Protein AF-C5IH64-F1 (afdb_monomer)

Sequence (54 aa):
TSFLEFCFKQSKSEAEMLLIENLGTYDPDHEFIDKFLNYRDFLPANVFDMAFQG

Radius of gyration: 10.97 Å; Cα contacts (8 Å, |Δi|>4): 25; chains: 1; bounding box: 21×17×28 Å

Mean predicted aligned error: 4.66 Å

Secondary structure (DSSP, 8-state):
--HHHHHHHS-HHHHHHHHHHHHTTT-TT-HHHHHHHHHHHHS-HHHHHHHS--

Organism: NCBI:txid227723

Solvent-accessible surface area (backbone atoms only — not comparable to full-atom values): 3358 Å² total; per-residue (Å²): 135,53,73,67,63,53,36,70,73,47,54,73,69,56,24,49,54,55,44,45,76,76,39,31,90,82,34,78,82,36,61,62,58,53,50,58,65,51,44,66,80,72,52,63,76,68,59,53,60,60,73,67,67,123

Structure (mmCIF, N/CA/C/O backbone):
data_AF-C5IH64-F1
#
_entry.id   AF-C5IH64-F1
#
loop_
_atom_site.group_PDB
_atom_site.id
_atom_site.type_symbol
_atom_site.label_atom_id
_atom_site.label_alt_id
_atom_site.label_comp_id
_atom_site.label_asym_id
_atom_site.label_entity_id
_atom_site.label_seq_id
_atom_site.pdbx_PDB_ins_code
_atom_site.Cartn_x
_atom_site.Cartn_y
_atom_site.Cartn_z
_atom_site.occupancy
_atom_site.B_iso_or_equiv
_atom_site.auth_seq_id
_atom_site.auth_comp_id
_atom_site.auth_asym_id
_atom_site.auth_atom_id
_atom_site.pdbx_PDB_model_num
ATOM 1 N N . THR A 1 1 ? 10.464 3.578 12.611 1.00 65.94 1 THR A N 1
ATOM 2 C CA . THR A 1 1 ? 9.209 3.459 11.847 1.00 65.94 1 THR A CA 1
ATOM 3 C C . THR A 1 1 ? 9.548 3.166 10.407 1.00 65.94 1 THR A C 1
ATOM 5 O O . THR A 1 1 ? 10.278 3.945 9.802 1.00 65.94 1 THR A O 1
ATOM 8 N N . SER A 1 2 ? 9.106 2.021 9.892 1.00 87.31 2 SER A N 1
ATOM 9 C CA . SER A 1 2 ? 9.351 1.603 8.501 1.00 87.31 2 SER A CA 1
ATOM 10 C C . SER A 1 2 ? 8.555 2.472 7.513 1.00 87.31 2 SER A C 1
ATOM 12 O O . SER A 1 2 ? 7.490 2.979 7.864 1.00 87.31 2 SER A O 1
ATOM 14 N N . PHE A 1 3 ? 9.029 2.624 6.269 1.00 89.69 3 PHE A N 1
ATOM 15 C CA . PHE A 1 3 ? 8.269 3.294 5.201 1.00 89.69 3 PHE A CA 1
ATOM 16 C C . PHE A 1 3 ? 6.897 2.637 4.978 1.00 89.69 3 PHE A C 1
ATOM 18 O O . PHE A 1 3 ? 5.892 3.330 4.834 1.00 89.69 3 PHE A O 1
ATOM 25 N N . LEU A 1 4 ? 6.834 1.304 5.038 1.00 89.94 4 LEU A N 1
ATOM 26 C CA . LEU A 1 4 ? 5.575 0.567 4.906 1.00 89.94 4 LEU A CA 1
ATOM 27 C C . LEU A 1 4 ? 4.633 0.846 6.084 1.00 89.94 4 LEU A C 1
ATOM 29 O O . LEU A 1 4 ? 3.440 1.055 5.891 1.00 89.94 4 LEU A O 1
ATOM 33 N N . GLU A 1 5 ? 5.174 0.932 7.300 1.00 86.88 5 GLU A N 1
ATOM 34 C CA . GLU A 1 5 ? 4.404 1.288 8.497 1.00 86.88 5 GLU A CA 1
ATOM 35 C C . GLU A 1 5 ? 3.860 2.727 8.413 1.00 86.88 5 GLU A C 1
ATOM 37 O O . GLU A 1 5 ? 2.749 3.011 8.859 1.00 86.88 5 GLU A O 1
ATOM 42 N N . PHE A 1 6 ? 4.624 3.643 7.807 1.00 89.75 6 PHE A N 1
ATOM 43 C CA . PHE A 1 6 ? 4.170 5.001 7.52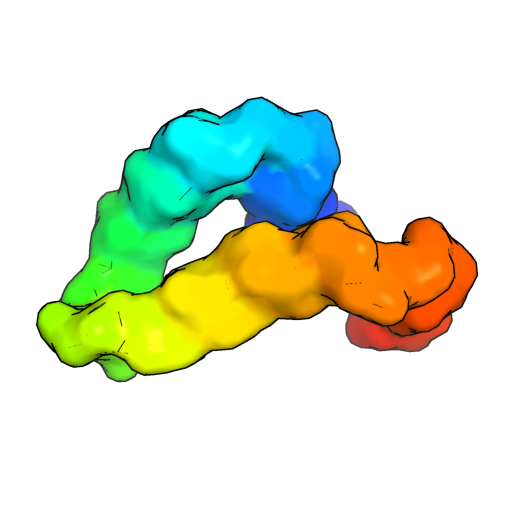3 1.00 89.75 6 PHE A CA 1
ATOM 44 C C . PHE A 1 6 ? 3.034 5.021 6.491 1.00 89.75 6 PHE A C 1
ATOM 46 O O . PHE A 1 6 ? 1.995 5.620 6.767 1.00 89.75 6 PHE A O 1
ATOM 53 N N . CYS A 1 7 ? 3.187 4.333 5.353 1.00 92.31 7 CYS A N 1
ATOM 54 C CA . CYS A 1 7 ? 2.149 4.253 4.316 1.00 92.31 7 CYS A CA 1
ATOM 55 C C . CYS A 1 7 ? 0.849 3.661 4.870 1.00 92.31 7 CYS A C 1
ATOM 57 O O . CYS A 1 7 ? -0.240 4.146 4.576 1.00 92.31 7 CYS A O 1
ATOM 59 N N . PHE A 1 8 ? 0.952 2.662 5.747 1.00 86.12 8 PHE A N 1
ATOM 60 C CA . PHE A 1 8 ? -0.208 2.029 6.367 1.00 86.12 8 PHE A CA 1
ATOM 61 C C . PHE A 1 8 ? -1.052 2.987 7.222 1.00 86.12 8 PHE A C 1
ATOM 63 O O . PHE A 1 8 ? -2.264 2.811 7.337 1.00 86.12 8 PHE A O 1
ATOM 70 N N . LYS A 1 9 ? -0.434 4.013 7.819 1.00 87.00 9 LYS A N 1
ATOM 71 C CA . LYS A 1 9 ? -1.125 5.010 8.652 1.00 87.00 9 LYS A CA 1
ATOM 72 C C . LYS A 1 9 ? -1.859 6.082 7.830 1.00 87.00 9 LYS A C 1
ATOM 74 O O . LYS A 1 9 ? -2.715 6.760 8.391 1.00 87.00 9 LYS A O 1
ATOM 79 N N . GLN A 1 10 ? -1.572 6.214 6.532 1.00 90.94 10 GLN A N 1
ATOM 80 C CA . GLN A 1 10 ? -2.205 7.202 5.641 1.00 90.94 10 GLN A CA 1
ATOM 81 C C . GLN A 1 10 ? -3.592 6.764 5.165 1.00 90.94 10 GLN A C 1
ATOM 83 O O . GLN A 1 10 ? -4.051 5.680 5.510 1.00 90.94 10 GLN A O 1
ATOM 88 N N . SER A 1 11 ? -4.296 7.565 4.363 1.00 92.75 11 SER A N 1
ATOM 89 C CA . SER A 1 11 ? -5.490 7.079 3.646 1.00 92.75 11 SER A CA 1
ATOM 90 C C . SER A 1 11 ? -5.114 6.046 2.565 1.00 92.75 11 SER A C 1
ATOM 92 O O . SER A 1 11 ? -3.956 5.981 2.163 1.00 92.75 11 SER A O 1
ATOM 94 N N . LYS A 1 12 ? -6.057 5.216 2.081 1.00 91.81 12 LYS A N 1
ATOM 95 C CA . LYS A 1 12 ? -5.759 4.204 1.037 1.00 91.81 12 LYS A CA 1
ATOM 96 C C . LYS A 1 12 ? -5.173 4.846 -0.229 1.00 91.81 12 LYS A C 1
ATOM 98 O O . LYS A 1 12 ? -4.153 4.382 -0.713 1.00 91.81 12 LYS A O 1
ATOM 103 N N . SER A 1 13 ? -5.774 5.943 -0.691 1.00 94.94 13 SER A N 1
ATOM 104 C CA . SER A 1 13 ? -5.318 6.680 -1.878 1.00 94.94 13 SER A CA 1
ATOM 105 C C . SER A 1 13 ? -3.945 7.330 -1.679 1.00 94.94 13 SER A C 1
ATOM 107 O O . SER A 1 13 ? -3.114 7.319 -2.580 1.00 94.94 13 SER A O 1
ATOM 109 N N . GLU A 1 14 ? -3.677 7.865 -0.490 1.00 96.56 14 GLU A N 1
ATOM 110 C CA . GLU A 1 14 ? -2.382 8.479 -0.184 1.00 96.56 14 GLU A CA 1
ATOM 111 C C . GLU A 1 14 ? -1.275 7.430 -0.038 1.00 96.56 14 GLU A C 1
ATOM 113 O O . GLU A 1 14 ? -0.175 7.612 -0.552 1.00 96.56 14 GLU A O 1
ATOM 118 N N . ALA A 1 15 ? -1.580 6.292 0.590 1.00 95.19 15 ALA A N 1
ATOM 119 C CA . ALA A 1 15 ? -0.678 5.151 0.651 1.00 95.19 15 ALA A CA 1
ATOM 120 C C . ALA A 1 15 ? -0.353 4.619 -0.752 1.00 95.19 15 ALA A C 1
ATOM 122 O O . ALA A 1 15 ? 0.808 4.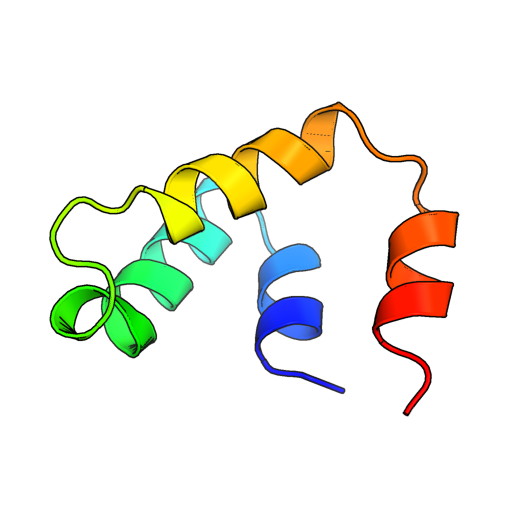367 -1.047 1.00 95.19 15 ALA A O 1
ATOM 123 N N . GLU A 1 16 ? -1.357 4.484 -1.619 1.00 95.94 16 GLU A N 1
ATOM 124 C CA . GLU A 1 16 ? -1.191 4.056 -3.010 1.00 95.94 16 GLU A CA 1
ATOM 125 C C . GLU A 1 16 ? -0.249 4.982 -3.784 1.00 95.94 16 GLU A C 1
ATOM 127 O O . GLU A 1 16 ? 0.733 4.513 -4.354 1.00 95.94 16 GLU A O 1
ATOM 132 N N . MET A 1 17 ? -0.483 6.297 -3.727 1.00 97.56 17 MET A N 1
ATOM 133 C CA . MET A 1 17 ? 0.385 7.289 -4.365 1.00 97.56 17 MET A CA 1
ATOM 134 C C . MET A 1 17 ? 1.836 7.167 -3.878 1.00 97.56 17 MET A C 1
ATOM 136 O O . MET A 1 17 ? 2.750 7.036 -4.690 1.00 97.56 17 MET A O 1
ATOM 140 N N . LEU A 1 18 ? 2.048 7.141 -2.558 1.00 97.31 18 LEU A N 1
ATOM 141 C CA . LEU A 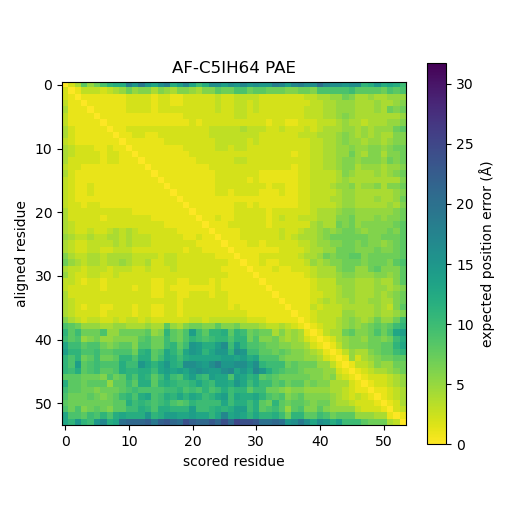1 18 ? 3.384 7.036 -1.963 1.00 97.31 18 LEU A CA 1
ATOM 142 C C . LEU A 1 18 ? 4.092 5.730 -2.351 1.00 97.31 18 LEU A C 1
ATOM 144 O O . LEU A 1 18 ? 5.295 5.729 -2.621 1.00 97.31 18 LEU A O 1
ATOM 148 N N . LEU A 1 19 ? 3.364 4.613 -2.378 1.00 96.12 19 LEU A N 1
ATOM 149 C CA . LEU A 1 19 ? 3.907 3.310 -2.751 1.00 96.12 19 LEU A CA 1
ATOM 150 C C . LEU A 1 19 ? 4.293 3.269 -4.231 1.00 96.12 19 LEU A C 1
ATOM 152 O O . LEU A 1 19 ? 5.388 2.809 -4.537 1.00 96.12 19 LEU A O 1
ATOM 156 N N . ILE A 1 20 ? 3.463 3.795 -5.135 1.00 96.75 20 ILE A N 1
ATOM 157 C CA . ILE A 1 20 ? 3.773 3.859 -6.573 1.00 96.75 20 ILE A CA 1
ATOM 158 C C . ILE A 1 20 ? 5.012 4.729 -6.817 1.00 96.75 20 ILE A C 1
ATOM 160 O O . ILE A 1 20 ? 5.913 4.326 -7.550 1.00 96.75 20 ILE A O 1
ATOM 164 N N . GLU A 1 21 ? 5.111 5.890 -6.165 1.00 97.31 21 GLU A N 1
ATOM 165 C CA . GLU A 1 21 ? 6.252 6.801 -6.331 1.00 97.31 21 GLU A CA 1
ATOM 166 C C . GLU A 1 21 ? 7.591 6.185 -5.903 1.00 97.31 21 GLU A C 1
ATOM 168 O O . GLU A 1 21 ? 8.623 6.460 -6.515 1.00 97.31 21 GLU A O 1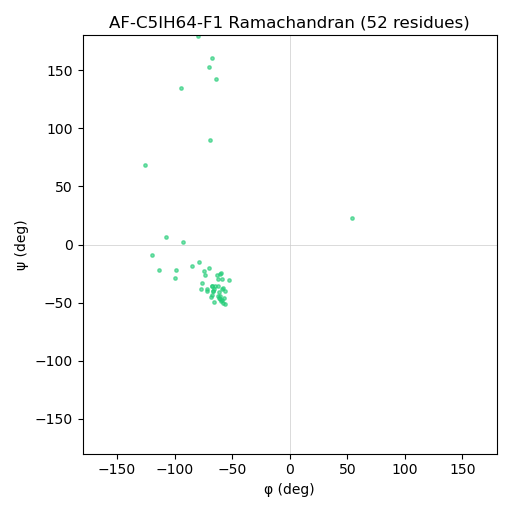
ATOM 173 N N . ASN A 1 22 ? 7.589 5.352 -4.859 1.00 96.06 22 ASN A N 1
ATOM 174 C CA . ASN A 1 22 ? 8.819 4.806 -4.280 1.00 96.06 22 ASN A CA 1
ATOM 175 C C . ASN A 1 22 ? 9.130 3.379 -4.752 1.00 96.06 22 ASN A C 1
ATOM 177 O O . ASN A 1 22 ? 10.298 2.989 -4.793 1.00 96.06 22 ASN A O 1
ATOM 181 N N . LEU A 1 23 ? 8.103 2.593 -5.086 1.00 95.75 23 LEU A N 1
ATOM 182 C CA . LEU A 1 23 ? 8.213 1.168 -5.405 1.00 95.75 23 LEU A CA 1
ATOM 183 C C . LEU A 1 23 ? 7.746 0.817 -6.818 1.00 95.75 23 LEU A C 1
ATOM 185 O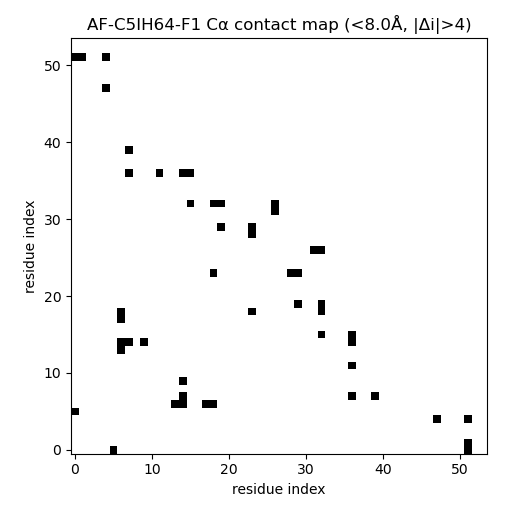 O . LEU A 1 23 ? 8.011 -0.299 -7.248 1.00 95.75 23 LEU A O 1
ATOM 189 N N . GLY A 1 24 ? 7.120 1.727 -7.571 1.00 94.19 24 GLY A N 1
ATOM 190 C CA . GLY A 1 24 ? 6.546 1.409 -8.885 1.00 94.19 24 GLY A CA 1
ATOM 191 C C . GLY A 1 24 ? 7.565 0.901 -9.912 1.00 94.19 24 GLY A C 1
ATOM 192 O O . GLY A 1 24 ? 7.220 0.134 -10.802 1.00 94.19 24 GLY A O 1
ATOM 193 N N . THR A 1 25 ? 8.849 1.247 -9.774 1.00 95.81 25 THR A N 1
ATOM 194 C CA . THR A 1 25 ? 9.916 0.676 -10.619 1.00 95.81 25 THR A CA 1
ATOM 195 C C . THR A 1 25 ? 10.283 -0.766 -10.250 1.00 95.81 25 THR A C 1
ATOM 197 O O . THR A 1 25 ? 10.821 -1.486 -11.089 1.00 95.81 25 THR A O 1
ATOM 200 N N . TYR A 1 26 ? 10.009 -1.184 -9.013 1.00 95.25 26 TYR A N 1
ATOM 201 C CA . TYR A 1 26 ? 10.281 -2.522 -8.476 1.00 95.25 26 TYR A CA 1
ATOM 202 C C . TYR A 1 26 ? 9.048 -3.430 -8.487 1.00 95.25 26 TYR A C 1
ATOM 204 O O . TYR A 1 26 ? 9.198 -4.649 -8.476 1.00 95.25 26 TYR A O 1
ATOM 212 N N . ASP A 1 27 ? 7.854 -2.842 -8.532 1.00 96.00 27 ASP A N 1
ATOM 213 C CA . ASP A 1 27 ? 6.567 -3.520 -8.660 1.00 96.00 27 ASP A CA 1
ATOM 214 C C . ASP A 1 27 ? 5.794 -2.953 -9.863 1.00 96.00 27 ASP A C 1
ATOM 216 O O . ASP A 1 27 ? 4.801 -2.260 -9.672 1.00 96.00 27 ASP A O 1
ATOM 220 N N . PRO A 1 28 ? 6.245 -3.180 -11.113 1.00 94.38 28 PRO A N 1
ATOM 221 C CA . PRO A 1 28 ? 5.671 -2.516 -12.290 1.00 94.38 28 PRO A CA 1
ATOM 222 C C . PRO A 1 28 ? 4.201 -2.864 -12.542 1.00 94.38 28 PRO A C 1
ATOM 224 O O . PRO A 1 28 ? 3.477 -2.075 -13.144 1.00 94.38 28 PRO A O 1
ATOM 227 N N . ASP A 1 29 ? 3.776 -4.040 -12.077 1.00 96.25 29 ASP A N 1
ATOM 228 C CA . ASP A 1 29 ? 2.401 -4.534 -12.186 1.00 96.25 29 ASP A CA 1
ATOM 229 C C . ASP A 1 29 ? 1.550 -4.178 -10.954 1.00 96.25 29 ASP A C 1
ATOM 231 O O . ASP A 1 29 ? 0.387 -4.568 -10.877 1.00 96.25 29 ASP A O 1
ATOM 235 N N . HIS A 1 30 ? 2.128 -3.451 -9.989 1.00 95.12 30 HIS A N 1
ATOM 236 C CA . HIS A 1 30 ? 1.515 -3.069 -8.715 1.00 95.12 30 HIS A CA 1
ATOM 237 C C . HIS A 1 30 ? 0.962 -4.259 -7.899 1.00 95.12 30 HIS A C 1
ATOM 239 O O . HIS A 1 30 ? 0.101 -4.081 -7.038 1.00 95.12 30 HIS A O 1
ATOM 245 N N . GLU A 1 31 ? 1.451 -5.484 -8.124 1.00 95.81 31 GLU A N 1
ATOM 246 C CA . GLU A 1 31 ? 0.922 -6.685 -7.472 1.00 95.81 31 GLU A CA 1
ATOM 247 C C . GLU A 1 31 ? 1.193 -6.660 -5.961 1.00 95.81 31 GLU A C 1
ATOM 249 O O . GLU A 1 31 ? 0.341 -7.043 -5.151 1.00 95.81 31 GLU A O 1
ATOM 254 N N . PHE A 1 32 ? 2.381 -6.202 -5.560 1.00 93.31 32 PHE A N 1
ATOM 255 C CA . PHE A 1 32 ? 2.705 -6.006 -4.151 1.00 93.31 32 PHE A CA 1
ATOM 256 C C . PHE A 1 32 ? 1.898 -4.851 -3.558 1.00 93.31 32 PHE A C 1
ATOM 258 O O . PHE A 1 32 ? 1.347 -5.006 -2.465 1.00 93.31 32 PHE A O 1
ATOM 265 N N . ILE A 1 33 ? 1.812 -3.722 -4.262 1.00 94.94 33 ILE A N 1
ATOM 266 C CA . ILE A 1 33 ? 1.096 -2.523 -3.810 1.00 94.94 33 ILE A CA 1
ATOM 267 C C . ILE A 1 33 ? -0.383 -2.848 -3.569 1.00 94.94 33 ILE A C 1
ATOM 269 O O . ILE A 1 33 ? -0.898 -2.590 -2.478 1.00 94.94 33 ILE A O 1
ATOM 273 N N . ASP A 1 34 ? -1.041 -3.511 -4.516 1.00 94.00 34 ASP A N 1
ATOM 274 C CA . ASP A 1 34 ? -2.439 -3.923 -4.406 1.00 94.00 34 ASP A CA 1
ATOM 275 C C . ASP A 1 34 ? -2.657 -4.878 -3.234 1.00 94.00 34 ASP A C 1
ATOM 277 O O . ASP A 1 34 ? -3.586 -4.710 -2.438 1.00 94.00 34 ASP A O 1
ATOM 281 N N . LYS A 1 35 ? -1.783 -5.880 -3.083 1.00 91.69 35 LYS A N 1
ATOM 282 C CA . LYS A 1 35 ? -1.844 -6.811 -1.950 1.00 91.69 35 LYS A CA 1
ATOM 283 C C . LYS A 1 35 ? -1.679 -6.073 -0.627 1.00 91.69 35 LYS A C 1
ATOM 285 O O . LYS A 1 35 ? -2.480 -6.282 0.280 1.00 91.69 35 LYS A O 1
ATOM 290 N N . PHE A 1 36 ? -0.691 -5.190 -0.518 1.00 90.81 36 PHE A N 1
ATOM 291 C CA . PHE A 1 36 ? -0.436 -4.395 0.681 1.00 90.81 36 PHE A CA 1
ATOM 292 C C . PHE A 1 36 ? -1.646 -3.534 1.064 1.00 90.81 36 PHE A C 1
ATOM 294 O O . PHE A 1 36 ? -2.086 -3.560 2.216 1.00 90.81 36 PHE A O 1
ATOM 301 N N . LEU A 1 37 ? -2.223 -2.817 0.097 1.00 91.06 37 LEU A N 1
ATOM 302 C CA . LEU A 1 37 ? -3.381 -1.952 0.318 1.00 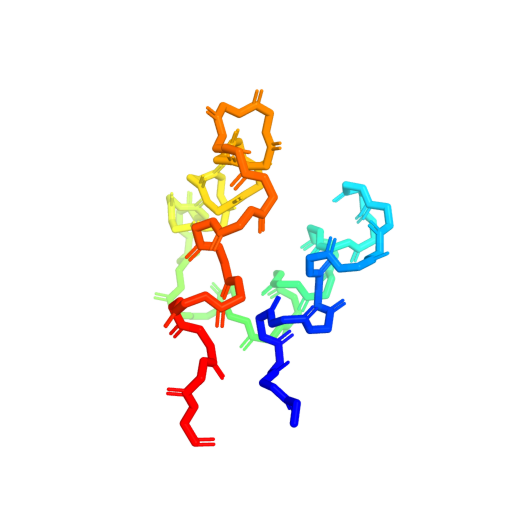91.06 37 LEU A CA 1
ATOM 303 C C . LEU A 1 37 ? -4.643 -2.745 0.671 1.00 91.06 37 LEU A C 1
ATOM 305 O O . LEU A 1 37 ? -5.436 -2.282 1.488 1.00 91.06 37 LEU A O 1
ATOM 309 N N . ASN A 1 38 ? -4.831 -3.932 0.090 1.00 88.75 38 ASN A N 1
ATOM 310 C CA . ASN A 1 38 ? -5.973 -4.795 0.391 1.00 88.75 38 ASN A CA 1
ATOM 311 C C . ASN A 1 38 ? -5.825 -5.518 1.732 1.00 88.75 38 ASN A C 1
ATOM 313 O O . ASN A 1 38 ? -6.814 -5.696 2.436 1.00 88.75 38 ASN A O 1
ATOM 317 N N . TYR A 1 39 ? -4.610 -5.886 2.148 1.00 83.00 39 TYR A N 1
ATOM 318 C CA . TYR A 1 39 ? -4.387 -6.514 3.455 1.00 83.00 39 TYR A CA 1
ATOM 319 C C . TYR A 1 39 ? -4.835 -5.644 4.627 1.00 83.00 39 TYR A 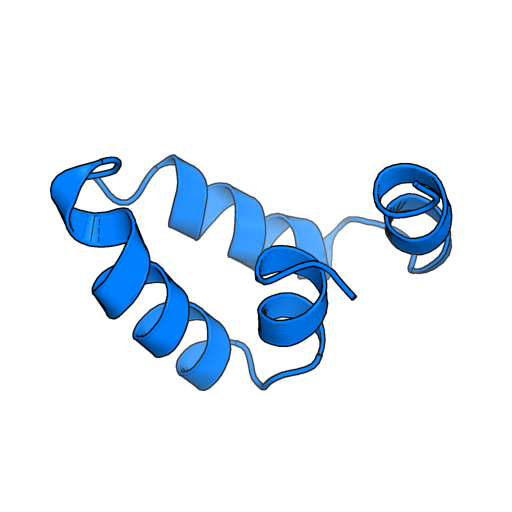C 1
ATOM 321 O O . TYR A 1 39 ? -5.196 -6.174 5.677 1.00 83.00 39 TYR A O 1
ATOM 329 N N . ARG A 1 40 ? -4.880 -4.324 4.438 1.00 72.88 40 ARG A N 1
ATOM 330 C CA . ARG A 1 40 ? -5.412 -3.380 5.420 1.00 72.88 40 ARG A CA 1
ATOM 331 C C . ARG A 1 40 ? -6.876 -3.634 5.787 1.00 72.88 40 ARG A C 1
ATOM 333 O O . ARG A 1 40 ? -7.260 -3.362 6.919 1.00 72.88 40 ARG A O 1
ATOM 340 N N . ASP A 1 41 ? -7.653 -4.183 4.860 1.00 71.50 41 ASP A N 1
ATOM 341 C CA . ASP A 1 41 ? -9.073 -4.472 5.059 1.00 71.50 41 ASP A CA 1
ATOM 342 C C . ASP A 1 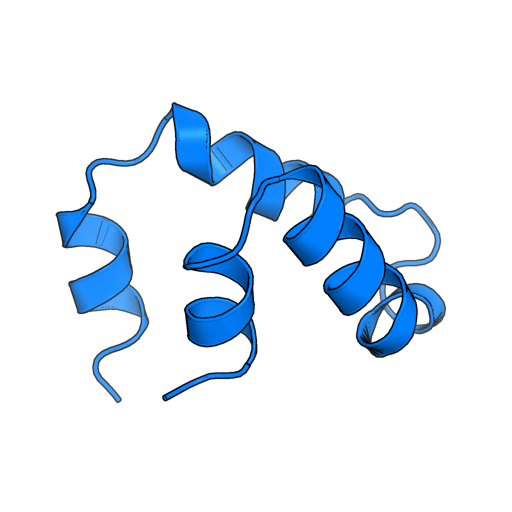41 ? -9.297 -5.843 5.736 1.00 71.50 41 ASP A C 1
ATOM 344 O O . ASP A 1 41 ? -10.360 -6.087 6.307 1.00 71.50 41 ASP A O 1
ATOM 348 N N . PHE A 1 42 ? -8.296 -6.735 5.711 1.00 70.38 42 PHE A N 1
ATOM 349 C CA . PHE A 1 42 ? -8.423 -8.126 6.172 1.00 70.38 42 PHE A CA 1
ATOM 350 C C . PHE A 1 42 ? -7.606 -8.473 7.417 1.00 70.38 42 PHE A C 1
ATOM 352 O O . PHE A 1 42 ? -7.920 -9.455 8.093 1.00 70.38 42 PHE A O 1
ATOM 359 N N . LEU A 1 43 ? -6.551 -7.718 7.727 1.00 70.50 43 LEU A N 1
ATOM 360 C CA . LEU A 1 43 ? -5.674 -8.040 8.846 1.00 70.50 43 LEU A CA 1
ATOM 361 C C . LEU A 1 43 ? -6.084 -7.292 10.121 1.00 70.50 43 LEU A C 1
ATOM 363 O O . LEU A 1 43 ? -6.307 -6.080 10.090 1.00 70.50 43 LEU A O 1
ATOM 367 N N . PRO A 1 44 ? -6.136 -7.984 11.274 1.00 70.38 44 PRO A N 1
ATOM 368 C CA . PRO A 1 44 ? -6.297 -7.313 12.549 1.00 70.38 44 PRO A CA 1
ATOM 369 C C . PRO A 1 44 ? -5.086 -6.412 12.825 1.00 70.38 44 PRO A C 1
ATOM 371 O O . PRO A 1 44 ? -3.945 -6.774 12.535 1.00 70.38 44 PRO A O 1
ATOM 374 N N . ALA A 1 45 ? -5.336 -5.242 13.420 1.00 68.31 45 ALA A N 1
ATOM 375 C CA . ALA A 1 45 ? -4.327 -4.197 13.627 1.00 68.31 45 ALA A CA 1
ATOM 376 C C . ALA A 1 45 ? -3.050 -4.692 14.341 1.00 68.31 45 ALA A C 1
ATOM 378 O O . ALA A 1 45 ? -1.956 -4.221 14.043 1.00 68.31 45 ALA A O 1
ATOM 379 N N . ASN A 1 46 ? -3.172 -5.698 15.213 1.00 71.00 46 ASN A N 1
ATOM 380 C CA . ASN A 1 46 ? -2.054 -6.264 15.970 1.00 71.00 46 ASN A CA 1
ATOM 381 C C . ASN A 1 46 ? -1.045 -7.064 15.123 1.00 71.00 46 ASN A C 1
ATOM 383 O O . ASN A 1 46 ? 0.082 -7.266 15.565 1.00 71.00 46 ASN A O 1
ATOM 387 N N . VAL A 1 47 ? -1.421 -7.537 13.928 1.00 75.81 47 VAL A N 1
ATOM 388 C CA . VAL A 1 47 ? -0.522 -8.307 13.048 1.00 75.81 47 VAL A CA 1
ATOM 389 C C . VAL A 1 47 ? 0.607 -7.427 12.522 1.00 75.81 47 VAL A C 1
ATOM 391 O O . VAL A 1 47 ? 1.745 -7.877 12.417 1.00 75.81 47 VAL A O 1
ATOM 394 N N . PHE A 1 48 ? 0.319 -6.158 12.245 1.00 71.06 48 PHE A N 1
ATOM 395 C CA . PHE A 1 48 ? 1.313 -5.224 11.729 1.00 71.06 48 PHE A CA 1
ATOM 396 C C . PHE A 1 48 ? 2.267 -4.725 12.806 1.00 71.06 48 PHE A C 1
ATOM 398 O O . PHE A 1 48 ? 3.464 -4.642 12.545 1.00 71.06 48 PHE A O 1
ATOM 405 N N . ASP A 1 49 ? 1.770 -4.477 14.019 1.00 72.44 49 ASP A N 1
ATOM 406 C CA . ASP A 1 49 ? 2.630 -4.131 15.155 1.00 72.44 49 ASP A CA 1
ATOM 407 C C . ASP A 1 49 ? 3.671 -5.233 15.407 1.00 72.44 49 ASP A C 1
ATOM 409 O O . ASP A 1 49 ? 4.833 -4.938 15.669 1.00 72.44 49 ASP A O 1
ATOM 413 N N . MET A 1 50 ? 3.280 -6.503 15.240 1.00 75.06 50 MET A N 1
ATOM 414 C CA . MET A 1 50 ? 4.200 -7.642 15.313 1.00 75.06 50 MET A CA 1
ATOM 415 C C . MET A 1 50 ? 5.138 -7.734 14.098 1.00 75.06 50 MET A C 1
ATOM 417 O O . MET A 1 50 ? 6.306 -8.075 14.257 1.00 75.06 50 MET A O 1
ATOM 421 N N . ALA A 1 51 ? 4.659 -7.433 12.886 1.00 75.19 51 ALA A N 1
ATOM 422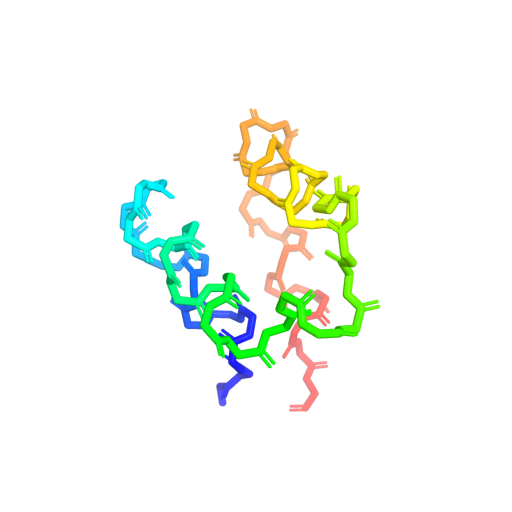 C CA . ALA A 1 51 ? 5.460 -7.518 11.659 1.00 75.19 51 ALA A CA 1
ATOM 423 C C . ALA A 1 51 ? 6.507 -6.397 11.524 1.00 75.19 51 ALA A C 1
ATOM 425 O O . ALA A 1 51 ? 7.519 -6.580 10.848 1.00 75.19 51 ALA A O 1
ATOM 426 N N . PHE A 1 52 ? 6.267 -5.243 12.150 1.00 72.19 52 PHE A N 1
ATOM 427 C CA . PHE A 1 52 ? 7.157 -4.079 12.113 1.00 72.19 52 PHE A CA 1
ATOM 428 C C . PHE A 1 52 ? 7.903 -3.831 13.432 1.00 72.19 52 PHE A C 1
ATOM 430 O O . PHE A 1 52 ? 8.627 -2.841 13.539 1.00 72.19 52 PHE A O 1
ATOM 437 N N . GLN A 1 53 ? 7.779 -4.732 14.413 1.00 67.06 53 GLN A N 1
ATOM 438 C CA . GLN A 1 53 ? 8.667 -4.790 15.574 1.00 67.06 53 GLN A CA 1
ATOM 439 C C . GLN A 1 53 ? 10.061 -5.258 15.128 1.00 67.06 53 GLN A C 1
ATOM 441 O O . GLN A 1 53 ? 10.355 -6.452 15.083 1.00 67.06 53 GLN A O 1
ATOM 446 N N . GLY A 1 54 ? 10.906 -4.291 14.772 1.00 57.00 54 GLY A N 1
ATOM 447 C CA . GLY A 1 54 ? 12.335 -4.445 14.499 1.00 57.00 54 GLY A CA 1
ATOM 448 C C . GLY A 1 54 ? 13.142 -3.421 15.276 1.00 57.00 54 GLY A C 1
ATOM 449 O O . GLY A 1 54 ? 12.727 -2.239 15.279 1.00 57.00 54 GLY A O 1
#

Foldseek 3Di:
DDPLVVLLPDPLVSSLVSCCVVCCVVVVVCPVVVVSSVVSVVDDPVVVVVVPPD

pLDDT: mean 86.32, std 11.01, range [57.0, 97.56]